Protein AF-A0A661QKB6-F1 (afdb_monomer_lite)

Secondary structure (DSSP, 8-state):
-HHHHHHHHHHHTT-------PPEEETTEEE---EEEE-SSEEEEEEEE-------TT----EEEEEEEESSS--HHHHHHHHHHTTTT-----

Structure (mmCIF, N/CA/C/O backbone):
data_AF-A0A661QKB6-F1
#
_entry.id   AF-A0A661QKB6-F1
#
loop_
_atom_site.group_PDB
_atom_site.id
_atom_site.type_symbol
_atom_site.label_atom_id
_atom_site.label_alt_id
_atom_site.label_comp_id
_atom_site.label_asym_id
_atom_site.label_entity_id
_atom_site.label_seq_id
_atom_site.pdbx_PDB_ins_code
_atom_site.Cartn_x
_atom_site.Cartn_y
_atom_site.Cartn_z
_atom_site.occupancy
_atom_site.B_iso_or_equiv
_atom_site.auth_seq_id
_atom_site.auth_comp_id
_atom_site.auth_asym_id
_atom_site.auth_atom_id
_atom_site.pdbx_PDB_model_num
ATOM 1 N N . MET A 1 1 ? -35.345 -30.706 -21.420 1.00 54.75 1 MET A N 1
ATOM 2 C CA . MET A 1 1 ? -35.014 -30.268 -20.038 1.00 54.75 1 MET A CA 1
ATOM 3 C C . MET A 1 1 ? -33.528 -30.387 -19.665 1.00 54.75 1 MET A C 1
ATOM 5 O O . MET A 1 1 ? -33.102 -29.643 -18.795 1.00 54.75 1 MET A O 1
ATOM 9 N N . LYS A 1 2 ? -32.720 -31.266 -20.288 1.00 48.69 2 LYS A N 1
ATOM 10 C CA . LYS A 1 2 ? -31.263 -31.362 -20.019 1.00 48.69 2 LYS A CA 1
ATOM 11 C C . LYS A 1 2 ? -30.434 -30.250 -20.696 1.00 48.69 2 LYS A C 1
ATOM 13 O O . LYS A 1 2 ? -29.485 -29.756 -20.107 1.00 48.69 2 LYS A O 1
ATOM 18 N N . SER A 1 3 ? -30.851 -29.801 -21.880 1.00 45.53 3 SER A N 1
ATOM 19 C CA . SER A 1 3 ? -30.202 -28.742 -22.672 1.00 45.53 3 SER A CA 1
ATOM 20 C C . SER A 1 3 ? -30.291 -27.341 -22.050 1.00 45.53 3 SER A C 1
ATOM 22 O O . SER A 1 3 ? -29.332 -26.585 -22.132 1.00 45.53 3 SER A O 1
ATOM 24 N N . VAL A 1 4 ? -31.388 -27.019 -21.353 1.00 54.06 4 VAL A N 1
ATOM 25 C CA . VAL A 1 4 ? -31.552 -25.734 -20.638 1.00 54.06 4 VAL A CA 1
ATOM 26 C C . VAL A 1 4 ? -30.542 -25.601 -19.493 1.00 54.06 4 VAL A C 1
ATOM 28 O O . VAL A 1 4 ? -29.947 -24.546 -19.327 1.00 54.06 4 VAL A O 1
ATOM 31 N N . LYS A 1 5 ? -30.272 -26.689 -18.756 1.00 49.00 5 LYS A N 1
ATOM 32 C CA . LYS A 1 5 ? -29.293 -26.689 -17.654 1.00 49.00 5 LYS A CA 1
ATOM 33 C C . LYS A 1 5 ? -27.851 -26.506 -18.144 1.00 49.00 5 LYS A C 1
ATOM 35 O O . LYS A 1 5 ? -27.075 -25.835 -17.481 1.00 49.00 5 LYS A O 1
ATOM 40 N N . ILE A 1 6 ? -27.508 -27.066 -19.306 1.00 58.34 6 ILE A N 1
ATOM 41 C CA . ILE A 1 6 ? -26.173 -26.929 -19.918 1.00 58.34 6 ILE A CA 1
ATOM 42 C C . ILE A 1 6 ? -25.958 -25.502 -20.441 1.00 58.34 6 ILE A C 1
ATOM 44 O O . ILE A 1 6 ? -24.885 -24.934 -20.260 1.00 58.34 6 ILE A O 1
ATOM 48 N N . PHE A 1 7 ? -26.998 -24.891 -21.016 1.00 56.25 7 PHE A N 1
ATOM 49 C CA . PHE A 1 7 ? -26.941 -23.504 -21.478 1.00 56.25 7 PHE A CA 1
ATOM 50 C C . PHE A 1 7 ? -26.794 -22.507 -20.312 1.00 56.25 7 PHE A C 1
ATOM 52 O O . PHE A 1 7 ? -26.050 -21.538 -20.423 1.00 56.25 7 PHE A O 1
ATOM 59 N N . SER A 1 8 ? -27.422 -22.778 -19.159 1.00 59.03 8 SER A N 1
ATOM 60 C CA . SER A 1 8 ? -27.253 -21.969 -17.941 1.00 59.03 8 SER A CA 1
ATOM 61 C C . SER A 1 8 ? -25.838 -22.035 -17.352 1.00 59.03 8 SER A C 1
ATOM 63 O O . SER A 1 8 ? -25.355 -21.028 -16.846 1.00 59.03 8 SER A O 1
ATOM 65 N N . VAL A 1 9 ? -25.156 -23.184 -17.435 1.00 59.25 9 VAL A N 1
ATOM 66 C CA . VAL A 1 9 ? -23.773 -23.330 -16.942 1.00 59.25 9 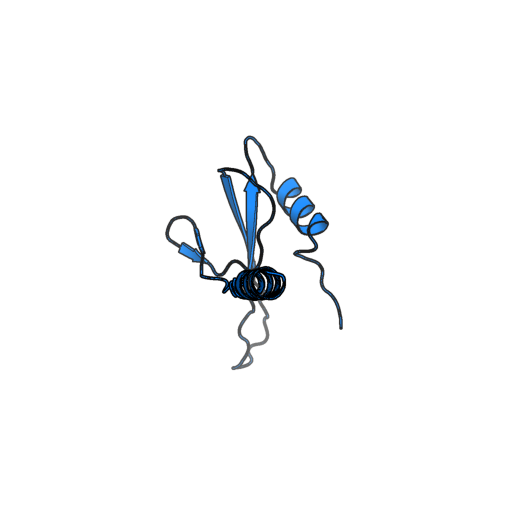VAL A CA 1
ATOM 67 C C . VAL A 1 9 ? -22.783 -22.570 -17.829 1.00 59.25 9 VAL A C 1
ATOM 69 O O . VAL A 1 9 ? -21.901 -21.900 -17.302 1.00 59.25 9 VAL A O 1
ATOM 72 N N . LEU A 1 10 ? -22.958 -22.590 -19.156 1.00 56.97 10 LEU A N 1
ATOM 73 C CA . LEU A 1 10 ? -22.110 -21.802 -20.062 1.00 56.97 10 LEU A CA 1
ATOM 74 C C . LEU A 1 10 ? -22.279 -20.286 -19.876 1.00 56.97 10 LEU A C 1
ATOM 76 O O . LEU A 1 10 ? -21.312 -19.546 -20.025 1.00 56.97 10 LEU A O 1
ATOM 80 N N . LEU A 1 11 ? -23.482 -19.819 -19.526 1.00 58.56 11 LEU A N 1
ATOM 81 C CA . LEU A 1 11 ? -23.739 -18.394 -19.297 1.00 58.56 11 LEU A CA 1
ATOM 82 C C . LEU A 1 11 ? -23.074 -17.876 -18.006 1.00 58.56 11 LEU A C 1
ATOM 84 O O . LEU A 1 11 ? -22.643 -16.729 -17.955 1.00 58.56 11 LEU A O 1
ATOM 88 N N . LEU A 1 12 ? -22.942 -18.730 -16.984 1.00 57.59 12 LEU A N 1
ATOM 89 C CA . LEU A 1 12 ? -22.263 -18.411 -15.720 1.00 57.59 12 LEU A CA 1
ATOM 90 C C . LEU A 1 12 ? -20.730 -18.336 -15.857 1.00 57.59 12 LEU A C 1
ATOM 92 O O . LEU A 1 12 ? -20.091 -17.623 -15.091 1.00 57.59 12 LEU A O 1
ATOM 96 N N . LEU A 1 13 ? -20.141 -19.016 -16.847 1.00 57.12 13 LEU A N 1
ATOM 97 C CA . LEU A 1 13 ? -18.694 -19.006 -17.120 1.00 57.12 13 LEU A CA 1
ATOM 98 C C . LEU A 1 13 ? -18.198 -17.730 -17.827 1.00 57.12 13 LEU A C 1
ATOM 100 O O . LEU A 1 13 ? -16.999 -17.477 -17.853 1.00 57.12 13 LEU A O 1
ATOM 104 N N . MET A 1 14 ? -19.103 -16.916 -18.380 1.00 58.00 14 MET A N 1
ATOM 105 C CA . MET A 1 14 ? -18.767 -15.698 -19.137 1.00 58.00 14 MET A CA 1
ATOM 106 C C . MET A 1 14 ? -18.701 -14.433 -18.262 1.00 58.00 14 MET A C 1
ATOM 108 O O . MET A 1 14 ? -18.400 -13.358 -18.769 1.00 58.00 14 MET A O 1
ATOM 112 N N . ILE A 1 15 ? -18.934 -14.546 -16.947 1.00 60.69 15 ILE A N 1
ATOM 113 C CA . ILE A 1 15 ? -18.733 -13.461 -15.965 1.00 60.69 15 ILE A CA 1
ATOM 114 C C . ILE A 1 15 ? -17.307 -13.530 -15.388 1.00 60.69 15 ILE A C 1
ATOM 116 O O . ILE A 1 15 ? -17.060 -13.244 -14.220 1.00 60.69 15 ILE A O 1
ATOM 120 N N . GLY A 1 16 ? -16.338 -13.940 -16.208 1.00 53.75 16 GLY A N 1
ATOM 121 C CA . GLY A 1 16 ? -14.933 -13.687 -15.922 1.00 53.75 16 GLY A CA 1
ATOM 122 C C . GLY A 1 16 ? -14.681 -12.204 -16.148 1.00 53.75 16 GLY A C 1
ATOM 123 O O . GLY A 1 16 ? -14.288 -11.808 -17.240 1.00 53.75 16 GLY A O 1
ATOM 124 N N . THR A 1 17 ? -14.977 -11.366 -15.153 1.00 54.78 17 THR A N 1
ATOM 125 C CA . THR A 1 17 ? -14.540 -9.971 -15.169 1.00 54.78 17 THR A CA 1
ATOM 126 C C . THR A 1 17 ? -13.027 -9.985 -15.309 1.00 54.78 17 THR A C 1
ATOM 128 O O . THR A 1 17 ? -12.335 -10.448 -14.402 1.00 54.78 17 THR A O 1
ATOM 131 N N . ALA A 1 18 ? -12.510 -9.507 -16.440 1.00 53.28 18 ALA A N 1
ATOM 132 C CA . ALA A 1 18 ? -11.118 -9.112 -16.517 1.00 53.28 18 ALA A CA 1
ATOM 133 C C . ALA A 1 18 ? -10.913 -8.082 -15.401 1.00 53.28 18 ALA A C 1
ATOM 135 O O . ALA A 1 18 ? -11.483 -6.990 -15.442 1.00 53.28 18 ALA A O 1
ATOM 136 N N . ALA A 1 19 ? -10.203 -8.478 -14.347 1.00 57.09 19 ALA A N 1
ATOM 137 C CA . ALA A 1 19 ? -9.793 -7.570 -13.295 1.00 57.09 19 ALA A CA 1
ATOM 138 C C . ALA A 1 19 ? -8.732 -6.656 -13.909 1.00 57.09 19 ALA A C 1
ATOM 140 O O . ALA A 1 19 ? -7.542 -6.946 -13.881 1.00 57.09 19 ALA A O 1
ATOM 141 N N . HIS A 1 20 ? -9.180 -5.592 -14.566 1.00 55.03 20 HIS A N 1
ATOM 142 C CA . HIS A 1 20 ? -8.298 -4.505 -14.946 1.00 55.03 20 HIS A CA 1
ATOM 143 C C . HIS A 1 20 ? -7.959 -3.756 -13.658 1.00 55.03 20 HIS A C 1
ATOM 145 O O . HIS A 1 20 ? -8.863 -3.224 -13.008 1.00 55.03 20 HIS A O 1
ATOM 151 N N . ALA A 1 21 ? -6.684 -3.758 -13.265 1.00 64.94 21 ALA A N 1
ATOM 152 C CA . ALA A 1 21 ? -6.204 -2.898 -12.193 1.00 64.94 21 ALA A CA 1
ATOM 153 C C . ALA A 1 21 ? -6.452 -1.444 -12.624 1.00 64.94 21 ALA A C 1
ATOM 155 O O . ALA A 1 21 ? -5.861 -0.948 -13.579 1.00 64.94 21 ALA A O 1
ATOM 156 N N . SER A 1 22 ? -7.440 -0.803 -12.002 1.00 80.19 22 SER A N 1
ATOM 157 C CA . SER A 1 22 ? -7.672 0.632 -12.144 1.00 80.19 22 SER A CA 1
ATOM 158 C C . SER A 1 22 ? -6.854 1.344 -11.071 1.00 80.19 22 SER A C 1
ATOM 160 O O . SER A 1 22 ? -6.826 0.847 -9.941 1.00 80.19 22 SER A O 1
ATOM 162 N N . PRO A 1 23 ? -6.287 2.530 -11.360 1.00 87.44 23 PRO A N 1
ATOM 163 C CA . PRO A 1 23 ? -5.621 3.336 -10.348 1.00 87.44 23 PRO A CA 1
ATOM 164 C C . PRO A 1 23 ? -6.515 3.532 -9.121 1.00 87.44 23 PRO A C 1
ATOM 166 O O . PRO A 1 23 ? -7.711 3.822 -9.237 1.00 87.44 23 PRO A O 1
ATOM 169 N N . TYR A 1 24 ? -5.923 3.380 -7.944 1.00 94.19 24 TYR A N 1
ATOM 170 C CA . TYR A 1 24 ? -6.562 3.548 -6.652 1.00 94.19 24 TYR A CA 1
ATOM 171 C C . TYR A 1 24 ? -6.410 4.987 -6.160 1.00 94.19 24 TYR A C 1
ATOM 173 O O . TYR A 1 24 ? -5.308 5.534 -6.161 1.00 94.19 24 TYR A O 1
ATOM 181 N N . ASN A 1 25 ? -7.501 5.618 -5.719 1.00 94.75 25 ASN A N 1
ATOM 182 C CA . ASN A 1 25 ? -7.417 6.940 -5.103 1.00 94.75 25 ASN A CA 1
ATOM 183 C C . ASN A 1 25 ? -7.084 6.804 -3.615 1.00 94.75 25 ASN A C 1
ATOM 185 O O . ASN A 1 25 ? -7.963 6.544 -2.797 1.00 94.75 25 ASN A O 1
ATOM 189 N N . PHE A 1 26 ? -5.823 7.023 -3.264 1.00 94.12 26 PHE A N 1
ATOM 190 C CA . PHE A 1 26 ? -5.369 7.085 -1.885 1.00 94.12 26 PHE A CA 1
ATOM 191 C C . PHE A 1 26 ? -5.290 8.547 -1.434 1.00 94.12 26 PHE A C 1
ATOM 193 O O . PHE A 1 26 ? -4.372 9.282 -1.800 1.00 94.12 26 PHE A O 1
ATOM 200 N N . LYS A 1 27 ? -6.277 8.990 -0.645 1.00 93.25 27 LYS A N 1
ATOM 201 C CA . LYS A 1 27 ? -6.351 10.350 -0.064 1.00 93.25 27 LYS A CA 1
ATOM 202 C C . LYS A 1 27 ? -6.147 11.495 -1.076 1.00 93.25 27 LYS A C 1
ATOM 204 O O . LYS A 1 27 ? -5.521 12.503 -0.760 1.00 93.25 27 LYS A O 1
ATOM 209 N N . GLY A 1 28 ? -6.708 11.367 -2.278 1.00 94.06 28 GLY A N 1
ATOM 210 C CA . GLY A 1 28 ? -6.614 12.376 -3.339 1.00 94.06 28 GLY A CA 1
ATOM 211 C C . GLY A 1 28 ? -5.473 12.152 -4.333 1.00 94.06 28 GLY A C 1
ATOM 212 O O . GLY A 1 28 ? -5.435 12.831 -5.358 1.00 94.06 28 GLY A O 1
ATOM 213 N N . THR A 1 29 ? -4.595 11.180 -4.087 1.00 93.62 29 THR A N 1
ATOM 214 C CA . THR A 1 29 ? -3.539 10.771 -5.017 1.00 93.62 29 THR A CA 1
ATOM 215 C C . THR A 1 29 ? -3.943 9.486 -5.723 1.00 93.62 29 THR A C 1
ATOM 217 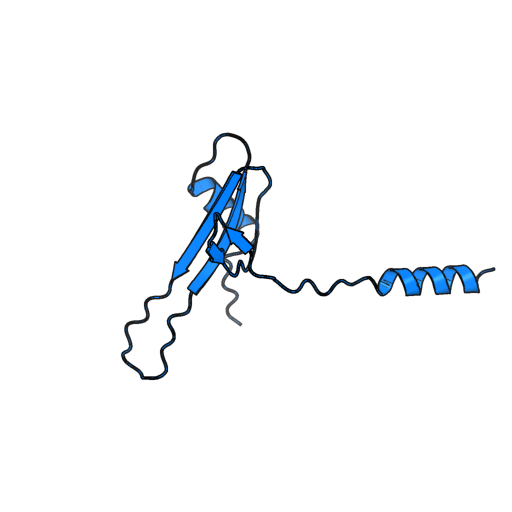O O . THR A 1 29 ? -4.346 8.520 -5.082 1.00 93.62 29 THR A O 1
ATOM 220 N N . TRP A 1 30 ? -3.837 9.463 -7.048 1.00 94.44 30 TRP A N 1
ATOM 221 C CA . TRP A 1 30 ? -4.036 8.244 -7.826 1.00 94.44 30 TRP A CA 1
ATOM 222 C C . TRP A 1 30 ? -2.747 7.426 -7.826 1.00 94.44 30 TRP A C 1
ATOM 224 O O . TRP A 1 30 ? -1.701 7.937 -8.219 1.00 94.44 30 TRP A O 1
ATOM 234 N N . VAL A 1 31 ? -2.833 6.181 -7.371 1.00 93.81 31 VAL A N 1
ATOM 235 C CA . VAL A 1 31 ? -1.719 5.236 -7.273 1.00 93.81 31 VAL A CA 1
ATOM 236 C C . VAL A 1 31 ? -2.095 3.980 -8.041 1.00 93.81 31 VAL A C 1
ATOM 238 O O . VAL A 1 31 ? -3.190 3.456 -7.849 1.00 93.81 31 VAL A O 1
ATOM 241 N N . ASP A 1 32 ? -1.213 3.488 -8.903 1.00 92.94 32 ASP A N 1
ATOM 242 C CA . ASP A 1 32 ? -1.392 2.167 -9.500 1.00 92.94 32 ASP A CA 1
ATOM 243 C C . ASP A 1 32 ? -0.938 1.112 -8.489 1.00 92.94 32 ASP A C 1
ATOM 245 O O . ASP A 1 32 ? 0.249 1.011 -8.197 1.00 92.94 32 ASP A O 1
ATOM 249 N N . VAL A 1 33 ? -1.891 0.428 -7.852 1.00 93.81 33 VAL A N 1
ATOM 250 C CA . VAL A 1 33 ? -1.595 -0.530 -6.780 1.00 93.81 33 VAL A CA 1
ATOM 251 C C . VAL A 1 33 ? -1.621 -1.932 -7.361 1.00 93.81 33 VAL A C 1
ATOM 253 O O . VAL A 1 33 ? -2.679 -2.429 -7.747 1.00 93.81 33 VAL A O 1
ATOM 256 N N . GLU A 1 34 ? -0.461 -2.575 -7.375 1.00 93.00 34 GLU A N 1
ATOM 257 C CA . GLU A 1 34 ? -0.249 -3.863 -8.037 1.00 93.00 34 GLU A CA 1
ATOM 258 C C . GLU A 1 34 ? -0.911 -5.015 -7.289 1.00 93.00 34 GLU A C 1
ATOM 260 O O . GLU A 1 34 ? -1.466 -5.935 -7.891 1.00 93.00 34 GLU A O 1
ATOM 265 N N . ALA A 1 35 ? -0.881 -4.954 -5.958 1.00 93.69 35 ALA A N 1
ATOM 266 C CA . ALA A 1 35 ? -1.488 -5.961 -5.108 1.00 93.69 35 ALA A CA 1
ATOM 267 C C . ALA A 1 35 ? -1.958 -5.374 -3.778 1.00 93.69 35 ALA A C 1
ATOM 269 O O . ALA A 1 35 ? -1.389 -4.417 -3.248 1.00 93.69 35 ALA A O 1
ATOM 270 N N . TRP A 1 36 ? -2.991 -6.006 -3.223 1.00 95.75 36 TRP A N 1
ATOM 271 C CA . TRP A 1 36 ? -3.504 -5.727 -1.889 1.00 95.75 36 TRP A CA 1
ATOM 272 C C . TRP A 1 36 ? -3.426 -6.976 -1.021 1.00 95.75 36 TRP A C 1
ATOM 274 O O . TRP A 1 36 ? -3.725 -8.076 -1.485 1.00 95.75 36 TRP A O 1
ATOM 284 N N . THR A 1 37 ? -3.118 -6.793 0.259 1.00 97.06 37 THR A N 1
ATOM 285 C CA . THR A 1 37 ? -3.337 -7.813 1.290 1.00 97.06 37 THR A CA 1
ATOM 286 C C . THR A 1 37 ? -3.996 -7.205 2.527 1.00 97.06 37 THR A C 1
ATOM 288 O O . THR A 1 37 ? -4.062 -5.983 2.695 1.00 97.06 37 THR A O 1
ATOM 291 N N . GLY A 1 38 ? -4.500 -8.070 3.399 1.00 96.62 38 GLY A N 1
ATOM 292 C CA . GLY A 1 38 ? -5.233 -7.673 4.594 1.00 96.62 38 GLY A CA 1
ATOM 293 C C . GLY A 1 38 ? -6.661 -7.192 4.319 1.00 96.62 38 GLY A C 1
ATOM 294 O O . GLY A 1 38 ? -7.157 -7.163 3.191 1.00 96.62 38 GLY A O 1
ATOM 295 N N . THR A 1 39 ? -7.347 -6.835 5.400 1.00 96.44 39 THR A N 1
ATOM 296 C CA . THR A 1 39 ? -8.743 -6.385 5.412 1.00 96.44 39 THR A CA 1
ATOM 297 C C . THR A 1 39 ? -8.939 -5.371 6.526 1.00 96.44 39 THR A C 1
ATOM 299 O O . THR A 1 39 ? -8.313 -5.496 7.573 1.00 96.44 39 THR A O 1
ATOM 302 N N . GLY A 1 40 ? -9.848 -4.422 6.337 1.00 97.12 40 GLY A N 1
ATOM 303 C CA . GLY A 1 40 ? -10.222 -3.454 7.364 1.00 97.12 40 GLY A CA 1
ATOM 304 C C . GLY A 1 40 ? -10.440 -2.064 6.788 1.00 97.12 40 GLY A C 1
ATOM 305 O O . GLY A 1 40 ? -10.297 -1.857 5.579 1.00 97.12 40 GLY A O 1
ATOM 306 N N . SER A 1 41 ? -10.837 -1.123 7.643 1.00 97.00 41 SER A N 1
ATOM 307 C CA . SER A 1 41 ? -11.138 0.251 7.225 1.00 97.00 41 SER A CA 1
ATOM 308 C C . SER A 1 41 ? -9.905 1.139 7.098 1.00 97.00 41 SER A C 1
ATOM 310 O O . SER A 1 41 ? -9.962 2.156 6.408 1.00 97.00 41 SER A O 1
ATOM 312 N N . ASN A 1 42 ? -8.818 0.800 7.794 1.00 97.44 42 ASN A N 1
ATOM 313 C CA . ASN A 1 42 ? -7.566 1.533 7.678 1.00 97.44 42 ASN A CA 1
ATOM 314 C C . ASN A 1 42 ? -6.765 1.002 6.495 1.00 97.44 42 ASN A C 1
ATOM 316 O O . ASN A 1 42 ? -6.824 -0.185 6.174 1.00 97.44 42 ASN A O 1
ATOM 320 N N . GLU A 1 43 ? -5.988 1.881 5.874 1.00 97.44 43 GLU A N 1
ATOM 321 C CA . GLU A 1 43 ? -5.176 1.541 4.715 1.00 97.44 43 GLU A CA 1
ATOM 322 C C . GLU A 1 43 ? -3.868 2.324 4.666 1.00 97.44 43 GLU A C 1
ATOM 324 O O . GLU A 1 43 ? -3.773 3.466 5.128 1.00 97.44 43 GLU A O 1
ATOM 329 N N . THR A 1 44 ? -2.861 1.689 4.077 1.00 97.12 44 THR A N 1
ATOM 330 C CA . THR A 1 44 ? -1.559 2.274 3.773 1.00 97.12 44 THR A CA 1
ATOM 331 C C . THR A 1 44 ? -1.047 1.723 2.449 1.00 97.12 44 THR A C 1
ATOM 333 O O . THR A 1 44 ? -1.467 0.648 2.014 1.00 97.12 44 THR A O 1
ATOM 336 N N . ILE A 1 45 ? -0.137 2.466 1.826 1.00 96.94 45 ILE A N 1
ATOM 337 C CA . ILE A 1 45 ? 0.550 2.082 0.597 1.00 96.94 45 ILE A CA 1
ATOM 338 C C . ILE A 1 45 ? 2.051 2.040 0.885 1.00 96.94 45 ILE A C 1
ATOM 340 O O . ILE A 1 45 ? 2.616 3.022 1.369 1.00 96.94 45 ILE A O 1
ATOM 344 N N . LEU A 1 46 ? 2.696 0.923 0.556 1.00 95.94 46 LEU A N 1
ATOM 345 C CA . LEU A 1 46 ? 4.147 0.824 0.456 1.00 95.94 46 LEU A CA 1
ATOM 346 C C . LEU A 1 46 ? 4.545 1.093 -0.995 1.00 95.94 46 LEU A C 1
ATOM 348 O O . LEU A 1 46 ? 4.099 0.375 -1.886 1.00 95.94 46 LEU A O 1
ATOM 352 N N . VAL A 1 47 ? 5.393 2.096 -1.216 1.00 93.06 47 VAL A N 1
ATOM 353 C CA . VAL A 1 47 ? 6.000 2.360 -2.526 1.00 93.06 47 VAL A CA 1
ATOM 354 C C . VAL A 1 47 ? 7.466 1.955 -2.479 1.00 93.06 47 VAL A C 1
ATOM 356 O O . VAL A 1 47 ? 8.209 2.418 -1.611 1.00 93.06 47 VAL A O 1
ATOM 359 N N . VAL A 1 48 ? 7.876 1.099 -3.410 1.00 90.25 48 VAL A N 1
ATOM 360 C CA . VAL A 1 48 ? 9.277 0.749 -3.649 1.00 90.25 48 VAL A CA 1
ATOM 361 C C . VAL A 1 48 ? 9.710 1.474 -4.911 1.00 90.25 48 VAL A C 1
ATOM 363 O O . VAL A 1 48 ? 9.248 1.141 -5.995 1.00 90.25 48 VAL A O 1
ATOM 366 N N . ASP A 1 49 ? 10.568 2.478 -4.761 1.00 86.94 49 ASP A N 1
ATOM 367 C CA . ASP A 1 49 ? 11.097 3.263 -5.875 1.00 86.94 49 ASP A CA 1
ATOM 368 C C . ASP A 1 49 ? 12.562 2.891 -6.131 1.00 86.94 49 ASP A C 1
ATOM 370 O O . ASP A 1 49 ? 13.443 3.141 -5.297 1.00 86.94 49 ASP A O 1
ATOM 374 N N . TRP A 1 50 ? 12.830 2.256 -7.271 1.00 80.69 50 TRP A N 1
ATOM 375 C CA . TRP A 1 50 ? 14.177 1.862 -7.659 1.00 80.69 50 TRP A CA 1
ATOM 376 C C . TRP A 1 50 ? 14.928 3.064 -8.213 1.00 80.69 50 TRP A C 1
ATOM 378 O O . TRP A 1 50 ? 14.919 3.330 -9.410 1.00 80.69 50 TRP A O 1
ATOM 388 N N . ASN A 1 51 ? 15.661 3.768 -7.357 1.00 70.12 51 ASN A N 1
ATOM 389 C CA . ASN A 1 51 ? 16.544 4.833 -7.816 1.00 70.12 51 ASN A CA 1
ATOM 390 C C . ASN A 1 51 ? 17.796 4.253 -8.506 1.00 70.12 51 ASN A C 1
ATOM 392 O O . ASN A 1 51 ? 18.847 4.065 -7.882 1.00 70.12 51 ASN A O 1
ATOM 396 N N . ARG A 1 52 ? 17.681 3.927 -9.796 1.00 65.25 52 ARG A N 1
ATOM 397 C CA . ARG A 1 52 ? 18.794 3.436 -10.611 1.00 65.25 52 ARG A CA 1
ATOM 398 C C . ARG A 1 52 ? 19.629 4.628 -11.102 1.00 65.25 52 ARG A C 1
ATOM 400 O O . ARG A 1 52 ? 19.182 5.436 -11.903 1.00 65.25 52 ARG A O 1
ATOM 407 N N . LEU A 1 53 ? 20.863 4.740 -10.604 1.00 56.78 53 LEU A N 1
ATOM 408 C CA . LEU A 1 53 ? 21.799 5.845 -10.881 1.00 56.78 53 LEU A CA 1
ATOM 409 C C . LEU A 1 53 ? 22.574 5.709 -12.211 1.00 56.78 53 LEU A C 1
ATOM 411 O O . LEU A 1 53 ? 23.681 6.241 -12.326 1.00 56.78 53 LEU A O 1
ATOM 415 N N . ASP A 1 54 ? 22.072 4.992 -13.220 1.00 60.69 54 ASP A N 1
ATOM 416 C CA . ASP A 1 54 ? 22.681 5.057 -14.550 1.00 60.69 54 ASP A CA 1
ATOM 417 C C . ASP A 1 54 ? 22.034 6.172 -15.373 1.00 60.69 54 ASP A C 1
ATOM 419 O O . ASP A 1 54 ? 20.869 6.122 -15.744 1.00 60.69 54 ASP A O 1
ATOM 423 N N . ASN A 1 55 ? 22.834 7.197 -15.678 1.00 58.72 55 ASN A N 1
ATOM 424 C CA . ASN A 1 55 ? 22.463 8.392 -16.450 1.00 58.72 55 ASN A CA 1
ATOM 425 C C . ASN A 1 55 ? 22.212 8.102 -17.949 1.00 58.72 55 ASN A C 1
ATOM 427 O O . ASN A 1 55 ? 22.535 8.923 -18.810 1.00 58.72 55 ASN A O 1
ATOM 431 N N . GLY A 1 56 ? 21.728 6.905 -18.282 1.00 62.72 56 GLY A N 1
ATOM 432 C CA . GLY A 1 56 ? 21.318 6.550 -19.630 1.00 62.72 56 GLY A CA 1
ATOM 433 C C . GLY A 1 56 ? 20.019 7.277 -20.001 1.00 62.72 56 GLY A C 1
ATOM 434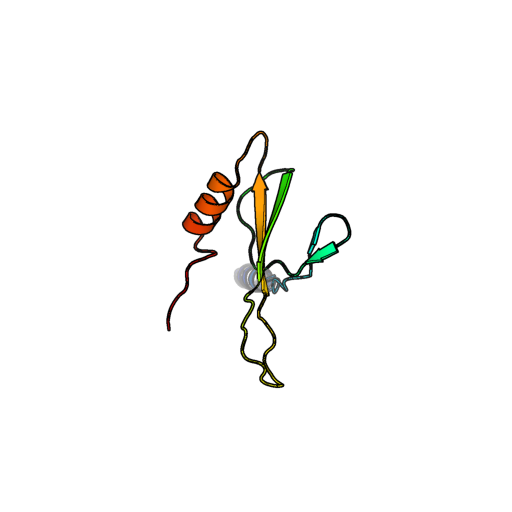 O O . GLY A 1 56 ? 19.159 7.461 -19.144 1.00 62.72 56 GLY A O 1
ATOM 435 N N . PRO A 1 57 ? 19.837 7.687 -21.267 1.00 60.41 57 PRO A N 1
ATOM 436 C CA . PRO A 1 57 ? 18.640 8.412 -21.713 1.00 60.41 57 PRO A CA 1
ATOM 437 C C . PRO A 1 57 ? 17.332 7.602 -21.618 1.00 60.41 57 PRO A C 1
ATOM 439 O O . PRO A 1 57 ? 16.263 8.176 -21.787 1.00 60.41 57 PRO A O 1
ATOM 442 N N . GLU A 1 58 ? 17.415 6.299 -21.331 1.00 57.31 58 GLU A N 1
ATOM 443 C CA . GLU A 1 58 ? 16.292 5.351 -21.285 1.00 57.31 58 GLU A CA 1
ATOM 444 C C . GLU A 1 58 ? 16.038 4.787 -19.875 1.00 57.31 58 GLU A C 1
ATOM 446 O O . GLU A 1 58 ? 15.246 3.858 -19.711 1.00 57.31 58 GLU A O 1
ATOM 451 N N . THR A 1 59 ? 16.717 5.295 -18.841 1.00 56.16 59 THR A N 1
ATOM 452 C CA . THR A 1 59 ? 16.520 4.781 -17.485 1.00 56.16 59 THR A CA 1
ATOM 453 C C . THR A 1 59 ? 15.274 5.404 -16.862 1.00 56.16 59 THR A C 1
ATOM 455 O O . THR A 1 59 ? 15.330 6.442 -16.205 1.00 56.16 59 THR A O 1
ATOM 458 N N . VAL A 1 60 ? 14.123 4.768 -17.064 1.00 58.50 60 VAL A N 1
ATOM 459 C CA . VAL A 1 60 ? 12.962 4.998 -16.201 1.00 58.50 60 VAL A CA 1
ATOM 460 C C . VAL A 1 60 ? 13.206 4.201 -14.922 1.00 58.50 60 VAL A C 1
ATOM 462 O O . VAL A 1 60 ? 13.275 2.974 -14.967 1.00 58.50 60 VAL A O 1
ATOM 465 N N . SER A 1 61 ? 13.395 4.891 -13.796 1.00 66.69 61 SER A N 1
ATOM 466 C CA . SER A 1 61 ? 13.360 4.260 -12.474 1.00 66.69 61 SER A CA 1
ATOM 467 C C . SER A 1 61 ? 11.999 3.592 -12.299 1.00 66.69 61 SER A C 1
ATOM 469 O O . SER A 1 61 ? 10.968 4.260 -12.365 1.00 66.69 61 SER A O 1
ATOM 471 N N . GLU A 1 62 ? 11.994 2.269 -12.166 1.00 79.25 62 GLU A N 1
ATOM 472 C CA . GLU A 1 62 ? 10.776 1.502 -11.930 1.00 79.25 62 GLU A CA 1
ATOM 473 C C . GLU A 1 62 ? 10.301 1.759 -10.494 1.00 79.25 62 GLU A C 1
ATOM 475 O O . GLU A 1 62 ? 11.099 1.732 -9.554 1.00 79.25 62 GLU A O 1
ATOM 480 N N . SER A 1 63 ? 9.008 2.018 -10.317 1.00 87.19 63 SER A N 1
ATOM 481 C CA . SER A 1 63 ? 8.400 2.149 -8.994 1.00 87.19 63 SER A CA 1
ATOM 482 C C . SER A 1 63 ? 7.206 1.208 -8.894 1.00 87.19 63 SER A C 1
ATOM 484 O O . SER A 1 63 ? 6.389 1.156 -9.811 1.00 87.19 63 SER A O 1
ATOM 486 N N . HIS A 1 64 ? 7.080 0.529 -7.759 1.00 90.50 64 HIS A N 1
ATOM 487 C CA . HIS A 1 64 ? 5.981 -0.385 -7.456 1.00 90.50 64 HIS A CA 1
ATOM 488 C C . HIS A 1 64 ? 5.196 0.107 -6.249 1.00 90.50 64 HIS A C 1
ATOM 490 O O . HIS A 1 64 ? 5.788 0.653 -5.312 1.00 90.50 64 HIS A O 1
ATOM 496 N N . ALA A 1 65 ? 3.883 -0.120 -6.226 1.00 94.25 65 ALA A N 1
ATOM 497 C CA . ALA A 1 65 ? 3.047 0.215 -5.078 1.00 94.25 65 ALA A CA 1
ATOM 498 C C . ALA A 1 65 ? 2.164 -0.957 -4.635 1.00 94.25 65 ALA A C 1
ATOM 500 O O . ALA A 1 65 ? 1.453 -1.569 -5.432 1.00 94.25 65 ALA A O 1
ATOM 501 N N . PHE A 1 66 ? 2.160 -1.217 -3.327 1.00 95.88 66 PHE A N 1
ATOM 502 C CA . PHE A 1 66 ? 1.428 -2.314 -2.693 1.00 95.88 66 PHE A CA 1
ATOM 503 C C . PHE A 1 66 ? 0.562 -1.791 -1.553 1.00 95.88 66 PHE A C 1
ATOM 505 O O . PHE A 1 66 ? 1.002 -0.961 -0.756 1.00 95.88 66 PHE A O 1
ATOM 512 N N . GLY A 1 67 ? -0.671 -2.280 -1.460 1.00 96.69 67 GLY A N 1
ATOM 513 C CA . GLY A 1 67 ? -1.640 -1.822 -0.473 1.00 96.69 67 GLY A CA 1
ATOM 514 C C . GLY A 1 67 ? -1.846 -2.803 0.678 1.00 96.69 67 GLY A C 1
ATOM 515 O O . GLY A 1 67 ? -1.954 -4.013 0.474 1.00 96.69 67 GLY A O 1
ATOM 516 N N . TYR A 1 68 ? -1.969 -2.282 1.897 1.00 98.12 68 TYR A N 1
ATOM 517 C CA . TYR A 1 68 ? -2.299 -3.068 3.086 1.00 98.12 68 TYR A CA 1
ATOM 518 C C . TYR A 1 68 ? -3.479 -2.469 3.841 1.00 98.12 68 TYR A C 1
ATOM 520 O O . TYR A 1 68 ? -3.546 -1.251 4.024 1.00 98.12 68 TYR A O 1
ATOM 528 N N . ARG A 1 69 ? -4.399 -3.331 4.287 1.00 98.38 69 ARG A N 1
ATOM 529 C CA . ARG A 1 69 ? -5.576 -2.950 5.078 1.00 98.38 69 ARG A CA 1
ATOM 530 C C . ARG A 1 69 ? -5.617 -3.649 6.426 1.00 98.38 69 ARG A C 1
ATOM 532 O O . ARG A 1 69 ? -5.276 -4.826 6.525 1.00 98.38 69 ARG A O 1
ATOM 539 N N . TRP A 1 70 ? -6.089 -2.928 7.440 1.00 98.44 70 TRP A N 1
ATOM 540 C CA . TRP A 1 70 ? -6.235 -3.446 8.800 1.00 98.44 70 TRP A CA 1
ATOM 541 C C . TRP A 1 70 ? -7.371 -2.760 9.566 1.00 98.44 70 TRP A C 1
ATOM 543 O O . TRP A 1 70 ? -7.849 -1.687 9.188 1.00 98.44 70 TRP A O 1
ATOM 553 N N . ASP A 1 71 ? -7.749 -3.363 10.690 1.00 98.12 71 ASP A N 1
ATOM 554 C CA . ASP A 1 71 ? -8.583 -2.759 11.728 1.00 98.12 71 ASP A CA 1
ATOM 555 C C . ASP A 1 71 ? -7.788 -2.645 13.037 1.00 98.12 71 ASP A C 1
ATOM 557 O O . ASP A 1 71 ? -6.868 -3.420 13.296 1.00 98.12 71 ASP A O 1
ATOM 561 N N . GLY A 1 72 ? -8.139 -1.678 13.888 1.00 97.25 72 GLY A N 1
ATOM 562 C CA . GLY A 1 72 ? -7.469 -1.478 15.176 1.00 97.25 72 GLY A CA 1
ATOM 563 C C . GLY A 1 72 ? -6.014 -1.007 15.048 1.00 97.25 72 GLY A C 1
ATOM 564 O O . GLY A 1 72 ? -5.694 -0.151 14.219 1.00 97.25 72 GLY A O 1
ATOM 565 N N . THR A 1 73 ? -5.145 -1.526 15.917 1.00 97.88 73 THR A N 1
ATOM 566 C CA . THR A 1 73 ? -3.710 -1.208 15.937 1.00 97.88 73 THR A CA 1
ATOM 567 C C . THR A 1 73 ? -2.942 -2.219 15.094 1.00 97.88 73 THR A C 1
ATOM 569 O O . THR A 1 73 ? -3.046 -3.416 15.340 1.00 97.88 73 THR A O 1
ATOM 572 N N . ALA A 1 74 ? -2.148 -1.722 14.150 1.00 97.69 74 ALA A N 1
ATOM 573 C CA . ALA A 1 74 ? -1.192 -2.499 13.373 1.00 97.69 74 ALA A CA 1
ATOM 574 C C . ALA A 1 74 ? 0.111 -1.707 13.230 1.00 97.69 74 ALA A C 1
ATOM 576 O O . ALA A 1 74 ? 0.111 -0.477 13.350 1.00 97.69 74 ALA A O 1
ATOM 577 N N . TYR A 1 75 ? 1.193 -2.422 12.956 1.00 97.25 75 TYR A N 1
ATOM 578 C CA . TYR A 1 75 ? 2.526 -1.882 12.725 1.00 97.25 75 TYR A CA 1
ATOM 579 C C . TYR A 1 75 ? 2.994 -2.192 11.303 1.00 97.25 75 TYR A C 1
ATOM 581 O O . TYR A 1 75 ? 2.501 -3.110 10.643 1.00 97.25 75 TYR A O 1
ATOM 589 N N . GLU A 1 76 ? 4.003 -1.469 10.826 1.00 95.88 76 GLU A N 1
ATOM 590 C CA . GLU A 1 76 ? 4.606 -1.712 9.515 1.00 95.88 76 GLU A CA 1
ATOM 591 C C . GLU A 1 76 ? 5.186 -3.132 9.403 1.00 95.88 76 GLU A C 1
ATOM 593 O O . GLU A 1 76 ? 5.180 -3.719 8.324 1.00 95.88 76 GLU A O 1
ATOM 598 N N . SER A 1 77 ? 5.631 -3.732 10.512 1.00 97.19 77 SER A N 1
ATOM 599 C CA . SER A 1 77 ? 6.069 -5.134 10.543 1.00 97.19 77 SER A CA 1
ATOM 600 C C . SER A 1 77 ? 4.944 -6.121 10.227 1.00 97.19 77 SER A C 1
ATOM 602 O O . SER A 1 77 ? 5.202 -7.148 9.599 1.00 97.19 77 SER A O 1
ATOM 604 N N . ASP A 1 78 ? 3.707 -5.815 10.627 1.00 98.19 78 ASP A N 1
ATOM 605 C CA . ASP A 1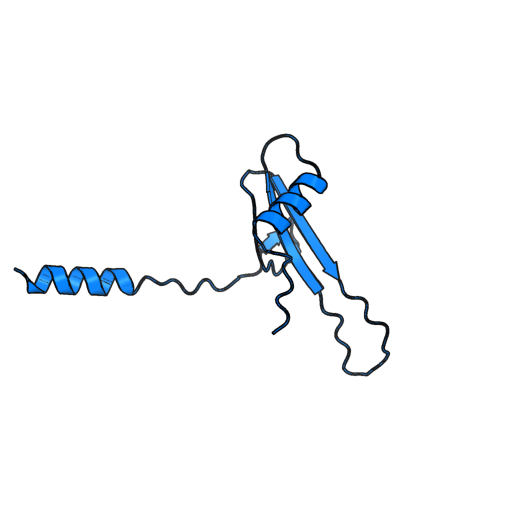 78 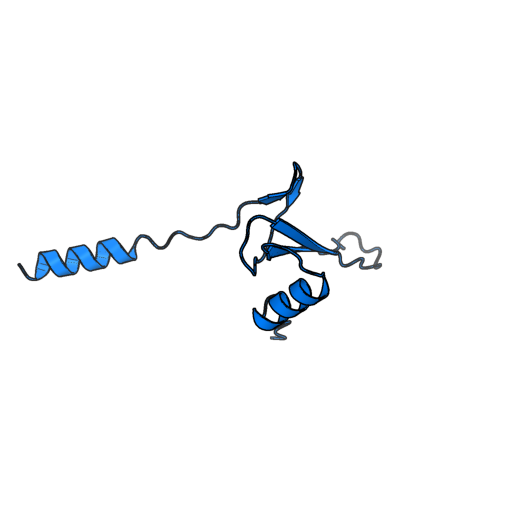? 2.544 -6.658 10.335 1.00 98.19 78 ASP A CA 1
ATOM 606 C C . ASP A 1 78 ? 2.215 -6.590 8.842 1.00 98.19 78 ASP A C 1
ATOM 608 O O . ASP A 1 78 ? 1.996 -7.618 8.209 1.00 98.19 78 ASP A O 1
ATOM 612 N N . MET A 1 79 ? 2.281 -5.387 8.258 1.00 97.88 79 MET A N 1
ATOM 613 C CA . MET A 1 79 ? 2.160 -5.176 6.813 1.00 97.88 79 MET A CA 1
ATOM 614 C C . MET A 1 79 ? 3.205 -5.986 6.034 1.00 97.88 79 MET A C 1
ATOM 616 O O . MET A 1 79 ? 2.852 -6.717 5.112 1.00 97.88 79 MET A O 1
ATOM 620 N N . LEU A 1 80 ? 4.488 -5.876 6.399 1.00 96.81 80 LEU A N 1
ATOM 621 C CA . LEU A 1 80 ? 5.567 -6.595 5.712 1.00 96.81 80 LEU A CA 1
ATOM 622 C C . LEU A 1 80 ? 5.422 -8.117 5.849 1.00 96.81 80 LEU A C 1
ATOM 624 O O . LEU A 1 80 ? 5.655 -8.840 4.882 1.00 96.81 80 LEU A O 1
ATOM 628 N N . SER A 1 81 ? 4.986 -8.597 7.016 1.00 96.94 81 SER A N 1
ATOM 629 C CA . SER A 1 81 ? 4.692 -10.021 7.230 1.00 96.94 81 SER A CA 1
ATOM 630 C C . SER A 1 81 ? 3.524 -10.478 6.354 1.00 96.94 81 SER A C 1
ATOM 632 O O . SER A 1 81 ? 3.634 -11.483 5.662 1.00 96.94 81 SER A O 1
ATOM 634 N N . ALA A 1 82 ? 2.443 -9.698 6.287 1.00 97.56 82 ALA A N 1
ATOM 635 C CA . ALA A 1 82 ? 1.292 -10.004 5.443 1.00 97.56 82 ALA A CA 1
ATOM 636 C C . ALA A 1 82 ? 1.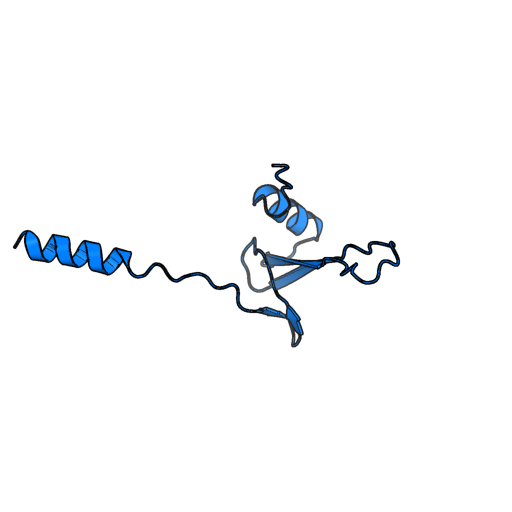636 -9.999 3.943 1.00 97.56 82 ALA A C 1
ATOM 638 O O . ALA A 1 82 ? 1.083 -10.796 3.186 1.00 97.56 82 ALA A O 1
ATOM 639 N N . PHE A 1 83 ? 2.545 -9.126 3.499 1.00 96.25 83 PHE A N 1
ATOM 640 C CA . PHE A 1 83 ? 3.047 -9.147 2.124 1.00 96.25 83 PHE A CA 1
ATOM 641 C C . PHE A 1 83 ? 3.878 -10.394 1.825 1.00 96.25 83 PHE A C 1
ATOM 643 O O . PHE A 1 83 ? 3.697 -10.996 0.766 1.00 96.25 83 PHE A O 1
ATOM 650 N N . ASN A 1 84 ? 4.756 -10.789 2.749 1.00 95.06 84 ASN A N 1
ATOM 651 C CA . ASN A 1 84 ? 5.526 -12.025 2.639 1.00 95.06 84 ASN A CA 1
ATOM 652 C C . ASN A 1 84 ? 4.603 -13.249 2.562 1.00 95.06 84 ASN A C 1
ATOM 654 O O . ASN A 1 84 ? 4.727 -14.057 1.648 1.00 95.06 84 ASN A O 1
ATOM 658 N N . ASP A 1 85 ? 3.643 -13.353 3.478 1.00 95.56 85 ASP A N 1
ATOM 659 C CA . ASP A 1 85 ? 2.731 -14.496 3.560 1.00 95.56 85 ASP A CA 1
ATOM 660 C C . ASP A 1 85 ? 1.801 -14.590 2.341 1.00 95.56 85 ASP A C 1
ATOM 662 O O . ASP A 1 85 ? 1.404 -15.684 1.938 1.00 95.56 85 ASP A O 1
ATOM 666 N N . ALA A 1 86 ? 1.474 -13.449 1.728 1.00 95.06 86 ALA A N 1
ATOM 667 C CA . ALA A 1 86 ? 0.713 -13.379 0.484 1.00 95.06 86 ALA A CA 1
ATOM 668 C C . ALA A 1 86 ? 1.565 -13.600 -0.782 1.00 95.06 86 ALA A C 1
ATOM 670 O O . ALA A 1 86 ? 1.004 -13.623 -1.876 1.00 95.06 86 ALA A O 1
ATOM 671 N N . GLY A 1 87 ? 2.893 -13.719 -0.661 1.00 93.50 87 GLY A N 1
ATOM 672 C CA . GLY A 1 87 ? 3.808 -13.841 -1.801 1.00 93.50 87 GLY A CA 1
ATOM 673 C C . GLY A 1 87 ? 3.895 -12.582 -2.672 1.00 93.50 87 GLY A C 1
ATOM 674 O O . GLY A 1 87 ? 4.383 -12.644 -3.794 1.00 93.50 87 GLY A O 1
ATOM 675 N N . ILE A 1 88 ? 3.432 -11.425 -2.180 1.00 91.62 88 ILE A N 1
ATOM 676 C CA . ILE A 1 88 ? 3.373 -10.172 -2.960 1.00 91.62 88 ILE A CA 1
ATOM 677 C C . ILE A 1 88 ? 4.773 -9.655 -3.307 1.00 91.62 88 ILE A C 1
ATOM 679 O O . ILE A 1 88 ? 4.965 -9.045 -4.352 1.00 91.62 88 ILE A O 1
ATOM 683 N N . LEU A 1 89 ? 5.751 -9.906 -2.436 1.00 86.38 89 LEU A N 1
ATOM 684 C CA . LEU A 1 89 ? 7.141 -9.479 -2.624 1.00 86.38 89 LEU A CA 1
ATOM 685 C C . LEU A 1 89 ? 8.042 -10.613 -3.131 1.00 86.38 89 LEU A C 1
ATOM 687 O O . LEU A 1 89 ? 9.266 -10.469 -3.135 1.00 86.38 89 LEU A O 1
ATOM 691 N N . GLU A 1 90 ? 7.471 -11.761 -3.506 1.00 83.62 90 GLU A N 1
ATOM 692 C CA . GLU A 1 90 ? 8.259 -12.897 -3.967 1.00 83.62 90 GLU A CA 1
ATOM 693 C C . GLU A 1 90 ? 8.823 -12.619 -5.366 1.00 83.62 90 GLU A C 1
ATOM 695 O O . GLU A 1 90 ? 8.101 -12.559 -6.362 1.00 83.62 90 GLU A O 1
ATOM 700 N N . VAL A 1 91 ? 10.146 -12.472 -5.453 1.00 67.50 91 VAL A N 1
ATOM 701 C CA . VAL A 1 91 ? 10.847 -12.396 -6.736 1.00 67.50 91 VAL A CA 1
ATOM 702 C C . VAL A 1 91 ? 11.003 -13.814 -7.273 1.00 67.50 91 VAL A C 1
ATOM 704 O O . VAL A 1 91 ? 11.888 -14.561 -6.854 1.00 67.50 91 VAL A O 1
ATOM 707 N N . THR A 1 92 ? 10.158 -14.187 -8.230 1.00 57.41 92 THR A N 1
ATOM 708 C CA . THR A 1 92 ? 10.367 -15.406 -9.014 1.00 57.41 92 THR A CA 1
ATOM 709 C C . THR A 1 92 ? 11.399 -15.109 -10.097 1.00 57.41 92 THR A C 1
ATOM 711 O O . THR A 1 92 ? 11.119 -14.463 -11.103 1.00 57.41 92 THR A O 1
ATOM 714 N N . THR A 1 93 ? 12.640 -15.548 -9.889 1.00 50.28 93 THR A N 1
ATOM 715 C CA . THR A 1 93 ? 13.626 -15.563 -10.974 1.00 50.28 93 THR A CA 1
ATOM 716 C C . THR A 1 93 ? 13.224 -16.661 -11.955 1.00 50.28 93 THR A C 1
ATOM 718 O O . THR A 1 93 ? 13.254 -17.839 -11.589 1.00 50.28 93 THR A O 1
ATOM 721 N N . ALA A 1 94 ? 12.802 -16.266 -13.156 1.00 43.03 94 ALA A N 1
ATOM 722 C CA . ALA A 1 94 ? 12.563 -17.168 -14.281 1.00 43.03 94 ALA A CA 1
ATOM 723 C C . ALA A 1 94 ? 13.867 -17.780 -14.817 1.00 43.03 94 ALA A C 1
ATOM 725 O O . ALA A 1 94 ? 14.913 -17.091 -14.761 1.00 43.03 94 ALA A O 1
#

Foldseek 3Di:
DVVVVVVVVVVVVVPPPPPDQDFDQDPNDTHRAPEEFEDADDKDKDKDWQPDPDPDPPDDTDIHIHMYHDPDDDDVVVVVVRCVVVCVVPDDDD

Sequence (94 aa):
MKSVKIFSVLLLLMIGTAAHASPYNFKGTWVDVEAWTGTGSNETILVVDWNRLDNGPETVSESHAFGYRWDGTAYESDMLSAFNDAGILEVTTA

Radius of gyration: 19.74 Å; chains: 1; bounding box: 58×44×39 Å

pLDDT: mean 79.98, std 18.53, range [43.03, 98.44]